Protein AF-K0ZTU7-F1 (afdb_monomer)

Foldseek 3Di:
DPLVVLVVQLVVLVVQLVCQCPDPPRNPVSNVVSVVSNVVSVVVSVVVVD

Solvent-accessible surface area (backbone atoms only — not comparable to full-atom values): 2517 Å² total; per-residue (Å²): 105,72,35,63,59,30,43,51,46,18,51,52,20,47,52,44,23,50,49,16,66,70,40,94,74,58,33,57,69,56,17,60,68,22,50,59,42,29,55,55,14,48,51,49,20,54,60,37,74,108

Secondary structure (DSSP, 8-state):
--THHHHHHHHHHHHHHHHHHHSSS--HHHHHHHHHHHHHHHHHHHHHH-

Radius of gyration: 11.97 Å; Cα contacts (8 Å, |Δi|>4): 54; chains: 1; bounding box: 24×12×36 Å

Nearest PDB structures (foldseek):
  2fic-assembly3_B  TM=7.998E-01  e=3.331E+00  Homo sapiens
  4avm-assembly1_A-2  TM=8.441E-01  e=4.536E+00  Homo sapiens
  2rmk-assembly1_B  TM=8.492E-01  e=5.460E+00  Homo sapiens
  2efk-assembly1_A-2  TM=7.617E-01  e=7.909E+00  Homo sapiens

Sequence (50 aa):
GNFIQPLVAAINCSLWVYYGLFKKERDIPLAAANAPGIVFGLVTAITALI

pLDDT: mean 91.94, std 5.39, range [62.47, 96.25]

Mean predicted aligned error: 3.27 Å

Structure (mmCIF, N/CA/C/O backbone):
data_AF-K0ZTU7-F1
#
_entry.id   AF-K0ZTU7-F1
#
loop_
_atom_site.group_PDB
_atom_site.id
_atom_site.type_symbol
_atom_site.label_atom_id
_atom_site.label_alt_id
_atom_site.label_comp_id
_atom_site.label_asym_id
_atom_site.label_entity_id
_atom_site.label_seq_id
_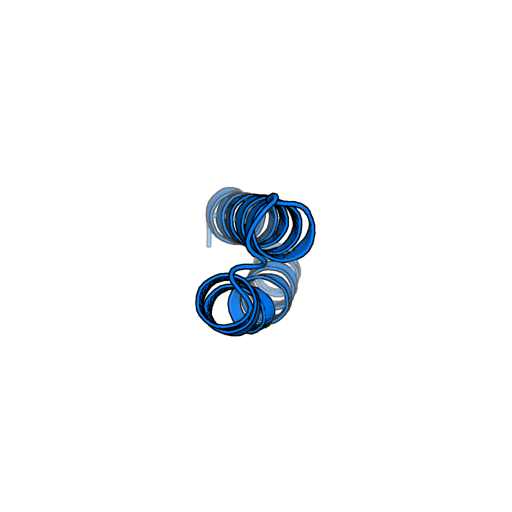atom_site.pdbx_PDB_ins_code
_atom_site.Cartn_x
_atom_site.Cartn_y
_atom_site.Cartn_z
_atom_site.occupancy
_atom_site.B_iso_or_equiv
_atom_site.auth_seq_id
_atom_site.auth_comp_id
_atom_site.auth_asym_id
_atom_site.auth_atom_id
_atom_site.pdbx_PDB_model_num
ATOM 1 N N . GLY A 1 1 ? 6.778 6.584 -18.787 1.00 62.47 1 GLY A N 1
ATOM 2 C CA . GLY A 1 1 ? 6.116 7.542 -17.870 1.00 62.47 1 GLY A CA 1
ATOM 3 C C . GLY A 1 1 ? 7.015 7.781 -16.673 1.00 62.47 1 GLY A C 1
ATOM 4 O O . GLY A 1 1 ? 7.870 6.947 -16.424 1.00 62.47 1 GLY A O 1
ATOM 5 N N . ASN A 1 2 ? 6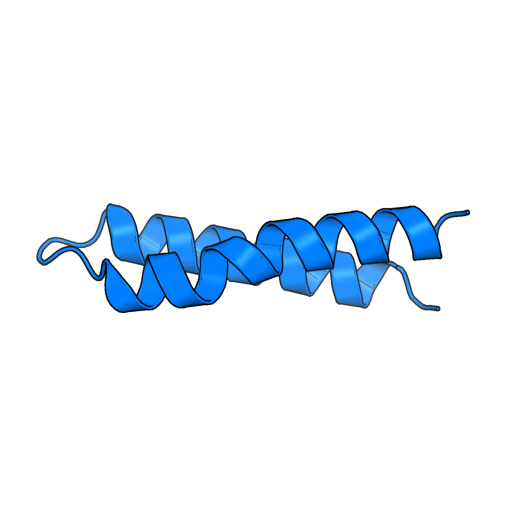.884 8.893 -15.944 1.00 84.12 2 ASN A N 1
ATOM 6 C CA . ASN A 1 2 ? 7.728 9.122 -14.765 1.00 84.12 2 ASN A CA 1
ATOM 7 C C . ASN A 1 2 ? 7.298 8.192 -13.616 1.00 84.12 2 ASN A C 1
ATOM 9 O O . ASN A 1 2 ? 6.283 8.460 -12.980 1.00 84.12 2 ASN A O 1
ATOM 13 N N . PHE A 1 3 ? 8.081 7.144 -13.347 1.00 85.56 3 PHE A N 1
ATOM 14 C CA . PHE A 1 3 ? 7.880 6.168 -12.266 1.00 85.56 3 PHE A CA 1
ATOM 15 C C . PHE A 1 3 ? 7.753 6.800 -10.865 1.00 85.56 3 PHE A C 1
ATOM 17 O O . PHE A 1 3 ? 7.079 6.245 -9.996 1.00 85.56 3 PHE A O 1
ATOM 24 N N . ILE A 1 4 ? 8.333 7.986 -10.644 1.00 90.06 4 ILE A N 1
ATOM 25 C CA . ILE A 1 4 ? 8.251 8.680 -9.353 1.00 90.06 4 ILE A CA 1
ATOM 26 C C . ILE A 1 4 ? 6.797 9.017 -8.997 1.00 90.06 4 ILE A C 1
ATOM 28 O O . ILE A 1 4 ? 6.416 8.900 -7.839 1.00 90.06 4 ILE A O 1
ATOM 32 N N . GLN A 1 5 ? 5.961 9.394 -9.970 1.00 89.56 5 GLN A N 1
ATOM 33 C CA . GLN A 1 5 ? 4.562 9.753 -9.707 1.00 89.56 5 GLN A CA 1
ATOM 34 C C . GLN A 1 5 ? 3.728 8.588 -9.135 1.00 89.56 5 GLN A C 1
ATOM 36 O O . GLN A 1 5 ? 3.139 8.761 -8.066 1.00 89.56 5 GLN A O 1
ATOM 41 N N . PRO A 1 6 ? 3.675 7.400 -9.77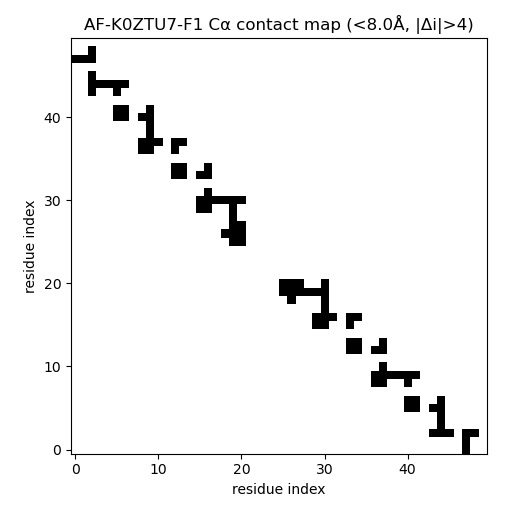1 1.00 91.38 6 PRO A N 1
ATOM 42 C CA . PRO A 1 6 ? 2.947 6.260 -9.222 1.00 91.38 6 PRO A CA 1
ATOM 43 C C . PRO A 1 6 ? 3.575 5.716 -7.930 1.00 91.38 6 PRO A C 1
ATOM 45 O O . PRO A 1 6 ? 2.836 5.279 -7.049 1.00 91.38 6 PRO A O 1
ATOM 48 N N . LEU A 1 7 ? 4.901 5.817 -7.755 1.00 90.88 7 LEU A N 1
ATOM 49 C CA . LEU A 1 7 ? 5.552 5.468 -6.487 1.00 90.88 7 LEU A CA 1
ATOM 50 C C . LEU A 1 7 ? 5.097 6.390 -5.344 1.00 90.88 7 LEU A C 1
ATOM 52 O O . LEU A 1 7 ? 4.714 5.915 -4.275 1.00 90.88 7 LEU A O 1
ATOM 56 N N . VAL A 1 8 ? 5.106 7.706 -5.567 1.00 94.38 8 VAL A N 1
ATOM 57 C CA . VAL A 1 8 ? 4.644 8.691 -4.578 1.00 94.38 8 VAL A CA 1
ATOM 58 C C . VAL A 1 8 ? 3.162 8.486 -4.259 1.00 94.38 8 VAL A C 1
ATOM 60 O O . VAL A 1 8 ? 2.778 8.557 -3.092 1.00 94.38 8 VAL A O 1
ATOM 63 N N . ALA A 1 9 ? 2.333 8.164 -5.258 1.00 93.62 9 ALA A N 1
ATOM 64 C CA . ALA A 1 9 ? 0.927 7.827 -5.042 1.00 93.62 9 ALA A CA 1
ATOM 65 C C . ALA A 1 9 ? 0.759 6.574 -4.162 1.00 93.62 9 ALA A C 1
ATOM 67 O O . ALA A 1 9 ? -0.004 6.609 -3.197 1.00 93.62 9 ALA A O 1
ATOM 68 N N . ALA A 1 10 ? 1.518 5.503 -4.425 1.00 94.38 10 ALA A N 1
ATOM 69 C CA . ALA A 1 10 ? 1.484 4.283 -3.617 1.00 94.38 10 ALA A CA 1
ATOM 70 C C . ALA A 1 10 ? 1.887 4.536 -2.153 1.00 94.38 10 ALA A C 1
ATOM 72 O O . ALA A 1 10 ? 1.238 4.032 -1.232 1.00 94.38 10 ALA A O 1
ATOM 73 N N . ILE A 1 11 ? 2.922 5.354 -1.924 1.00 95.56 11 ILE A N 1
ATOM 74 C CA . ILE A 1 11 ? 3.357 5.752 -0.577 1.00 95.56 11 ILE A CA 1
ATOM 75 C C . ILE A 1 11 ? 2.262 6.567 0.120 1.00 95.56 11 ILE A C 1
ATOM 77 O O . ILE A 1 11 ? 1.913 6.270 1.261 1.00 95.56 11 ILE A O 1
ATOM 81 N N . ASN A 1 12 ? 1.682 7.555 -0.565 1.00 96.25 12 ASN A N 1
ATOM 82 C CA . ASN A 1 12 ? 0.611 8.386 -0.017 1.00 96.25 12 ASN A CA 1
ATOM 83 C C . ASN A 1 12 ? -0.602 7.536 0.401 1.00 96.25 12 ASN A C 1
ATOM 85 O O . ASN A 1 12 ? -1.059 7.614 1.541 1.00 96.25 12 ASN A O 1
ATOM 89 N N . CYS A 1 13 ? -1.066 6.641 -0.474 1.00 96.19 13 CYS A N 1
ATOM 90 C CA . CYS A 1 13 ? -2.142 5.709 -0.145 1.00 96.19 13 CYS A CA 1
ATOM 91 C C . CYS A 1 13 ? -1.785 4.801 1.044 1.00 96.19 13 CYS A C 1
ATOM 93 O O . CYS A 1 13 ? -2.636 4.559 1.898 1.00 96.19 13 CYS A O 1
ATOM 95 N N . SER A 1 14 ? -0.531 4.353 1.160 1.00 95.69 14 SER A N 1
ATOM 96 C CA . SER A 1 14 ? -0.071 3.542 2.299 1.00 95.69 14 SER A CA 1
ATOM 97 C C . SER A 1 14 ? -0.137 4.309 3.622 1.00 95.69 14 SER A C 1
ATOM 99 O O . SER A 1 14 ? -0.589 3.761 4.628 1.00 95.69 14 SER A O 1
ATOM 101 N N . LEU A 1 15 ? 0.243 5.590 3.618 1.00 96.00 15 LEU A N 1
ATOM 102 C CA . LEU A 1 15 ? 0.132 6.467 4.787 1.00 96.00 15 LEU A CA 1
ATOM 103 C C . LEU A 1 15 ? -1.331 6.684 5.195 1.00 96.00 15 LEU A C 1
ATOM 105 O O . LEU A 1 15 ? -1.644 6.614 6.382 1.00 96.00 15 LEU A O 1
ATOM 109 N N . TRP A 1 16 ? -2.236 6.887 4.234 1.00 95.12 16 TRP A N 1
ATOM 110 C CA . TRP A 1 16 ? -3.668 7.040 4.508 1.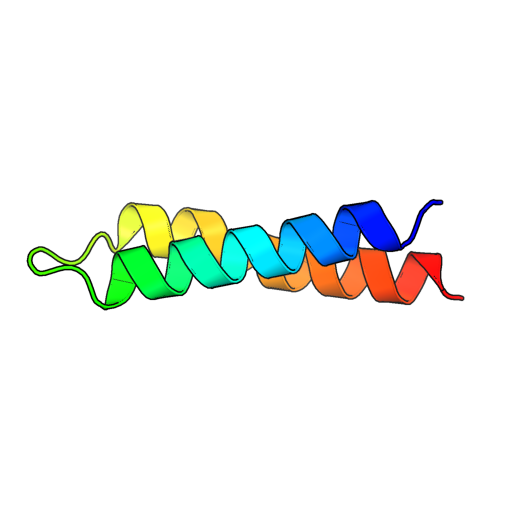00 95.12 16 TRP A CA 1
ATOM 111 C C . TRP A 1 16 ? -4.324 5.764 5.032 1.00 95.12 16 TRP A C 1
ATOM 113 O O . TRP A 1 16 ? -5.142 5.839 5.950 1.00 95.12 16 TRP A O 1
ATOM 123 N N . VAL A 1 17 ? -3.949 4.595 4.504 1.00 95.62 17 VAL A N 1
ATOM 124 C CA . VAL A 1 17 ? -4.398 3.301 5.039 1.00 95.62 17 VAL A CA 1
ATOM 125 C C . VAL A 1 17 ? -3.910 3.119 6.470 1.00 95.62 17 VAL A C 1
ATOM 127 O O . VAL A 1 17 ? -4.710 2.808 7.351 1.00 95.62 17 VAL A O 1
ATOM 130 N N . TYR A 1 18 ? -2.623 3.365 6.726 1.00 96.00 18 TYR A N 1
ATOM 131 C CA . TYR A 1 18 ? -2.065 3.288 8.073 1.00 96.00 18 TYR A CA 1
ATOM 132 C C . TYR A 1 18 ? -2.799 4.241 9.028 1.00 96.00 18 TYR A C 1
ATOM 134 O O . TYR A 1 18 ? -3.293 3.830 10.075 1.00 96.00 18 TYR A O 1
ATOM 142 N N . TYR A 1 19 ? -2.968 5.502 8.640 1.00 94.31 19 TYR A N 1
ATOM 143 C CA . TYR A 1 19 ? -3.694 6.477 9.444 1.00 94.31 19 TYR A CA 1
ATOM 144 C C . TYR A 1 19 ? -5.144 6.044 9.724 1.00 94.31 19 TYR A C 1
ATOM 146 O O . TYR A 1 19 ? -5.578 6.062 10.876 1.00 94.31 19 TYR A O 1
ATOM 154 N N . GLY A 1 20 ? -5.883 5.601 8.703 1.00 93.88 20 GLY A N 1
ATOM 155 C CA . GLY A 1 20 ? -7.273 5.165 8.848 1.00 93.88 20 GLY A CA 1
ATOM 156 C C . GLY A 1 20 ? -7.434 3.963 9.783 1.00 93.88 20 GLY A C 1
ATOM 157 O O . GLY A 1 20 ? -8.381 3.917 10.567 1.00 93.88 20 GLY A O 1
ATOM 158 N N . LEU A 1 21 ? -6.486 3.023 9.770 1.00 93.75 21 LEU A N 1
ATOM 159 C CA . LEU A 1 21 ? -6.527 1.829 10.619 1.00 93.75 21 LEU A CA 1
ATOM 160 C C . LEU A 1 21 ? -6.106 2.089 12.073 1.00 93.75 21 LEU A C 1
ATOM 162 O O . LEU A 1 21 ? -6.649 1.452 12.980 1.00 93.75 21 LEU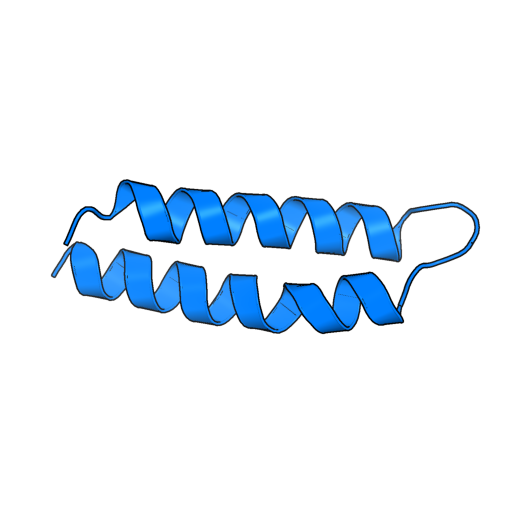 A O 1
ATOM 166 N N . PHE A 1 22 ? -5.151 2.997 12.299 1.00 92.94 22 PHE A N 1
ATOM 167 C CA . PHE A 1 22 ? -4.541 3.227 13.615 1.00 92.94 22 PHE A CA 1
ATOM 168 C C . PHE A 1 22 ? -5.060 4.469 14.354 1.00 92.94 22 PHE A C 1
ATOM 170 O O . PHE A 1 22 ? -4.730 4.655 15.527 1.00 92.94 22 PHE A O 1
ATOM 177 N N . LYS A 1 23 ? -5.891 5.316 13.731 1.00 90.81 23 LYS A N 1
ATOM 178 C CA . LYS A 1 23 ? -6.532 6.429 14.448 1.00 90.81 23 LYS A CA 1
ATOM 179 C C . LYS A 1 23 ? -7.549 5.917 15.487 1.00 90.81 23 LYS A C 1
ATOM 181 O O . LYS A 1 23 ? -8.129 4.843 15.333 1.00 90.81 23 LYS A O 1
ATOM 186 N N . LYS A 1 24 ? -7.770 6.705 16.552 1.00 84.94 24 LYS A N 1
ATOM 187 C CA . LYS A 1 24 ? -8.600 6.344 17.727 1.00 84.94 24 LYS A CA 1
ATOM 188 C C . LYS A 1 24 ? -10.010 5.866 17.350 1.00 84.94 24 LYS A C 1
ATOM 190 O O . LYS A 1 24 ? -10.477 4.873 17.896 1.00 84.94 24 LYS A O 1
ATOM 195 N N . GLU A 1 25 ? -10.658 6.552 16.416 1.00 90.12 25 GLU A N 1
ATOM 196 C CA . GLU A 1 25 ? -11.900 6.101 15.781 1.00 90.12 25 GLU A CA 1
ATOM 197 C C . GLU A 1 25 ? -11.571 5.571 14.394 1.00 90.12 25 GLU A C 1
ATOM 199 O O . GLU A 1 25 ? -11.425 6.368 13.480 1.00 90.12 25 GLU A O 1
ATOM 204 N N . ARG A 1 26 ? -11.388 4.259 14.222 1.00 88.75 26 ARG A N 1
ATOM 205 C CA . ARG A 1 26 ? -10.890 3.712 12.950 1.00 88.75 26 ARG A CA 1
ATOM 206 C C . ARG A 1 26 ? -11.704 4.199 11.750 1.00 88.75 26 ARG A C 1
ATOM 208 O O . ARG A 1 26 ? -12.902 3.943 11.652 1.00 88.75 26 ARG A O 1
ATOM 215 N N . ASP A 1 27 ? -11.018 4.829 10.803 1.00 93.75 27 ASP A N 1
ATOM 216 C CA . ASP A 1 27 ? -11.581 5.255 9.525 1.00 93.75 27 ASP A CA 1
ATOM 217 C C . ASP A 1 27 ? -11.461 4.135 8.499 1.00 93.75 27 ASP A C 1
ATOM 219 O O . ASP A 1 27 ? -10.651 4.166 7.568 1.00 93.75 27 ASP A O 1
ATOM 223 N N . ILE A 1 28 ? -12.248 3.089 8.715 1.00 93.12 28 ILE A N 1
ATOM 224 C CA . ILE A 1 28 ? -12.313 1.968 7.781 1.00 93.12 28 ILE A CA 1
ATOM 225 C C . ILE A 1 28 ? -12.705 2.430 6.363 1.00 93.12 28 ILE A C 1
ATOM 227 O O . ILE A 1 28 ? -12.086 1.936 5.420 1.00 93.12 28 ILE A O 1
ATOM 231 N N . PRO A 1 29 ? -13.635 3.393 6.167 1.00 94.25 29 PRO A N 1
ATOM 232 C CA . PRO A 1 29 ? -13.940 3.930 4.839 1.00 94.25 29 PRO A CA 1
ATOM 233 C C . PRO A 1 29 ? -12.725 4.561 4.147 1.00 94.25 29 PRO A C 1
ATOM 235 O O . PRO A 1 29 ? -12.445 4.242 2.992 1.00 94.25 29 PRO A O 1
ATOM 238 N N . LEU A 1 30 ? -11.963 5.405 4.847 1.00 94.88 30 LEU A N 1
ATOM 239 C CA . LEU A 1 30 ? -10.753 6.036 4.311 1.00 94.88 30 LEU A CA 1
ATOM 240 C C . LEU A 1 30 ? -9.663 5.009 3.976 1.00 94.88 30 LEU A C 1
ATOM 242 O O . LEU A 1 30 ? -9.028 5.105 2.922 1.00 94.88 30 LEU A O 1
ATOM 246 N N . ALA A 1 31 ? -9.453 4.015 4.844 1.00 95.00 31 ALA A N 1
ATOM 247 C CA . ALA A 1 31 ? -8.499 2.941 4.589 1.00 95.00 31 ALA A CA 1
ATOM 248 C C . ALA A 1 31 ? -8.926 2.086 3.383 1.00 95.00 31 ALA A C 1
ATOM 250 O O . ALA A 1 31 ? -8.117 1.811 2.499 1.00 95.00 31 ALA A O 1
ATOM 251 N N . ALA A 1 32 ? -10.207 1.726 3.286 1.00 93.88 32 ALA A N 1
ATOM 252 C CA . ALA A 1 32 ? -10.738 0.974 2.153 1.00 93.88 32 ALA A CA 1
ATOM 253 C C . ALA A 1 32 ? -10.649 1.761 0.833 1.00 93.88 32 ALA A C 1
ATOM 255 O O . ALA A 1 32 ? -10.340 1.173 -0.198 1.00 93.88 32 ALA A O 1
ATOM 256 N N . ALA A 1 33 ? -10.849 3.083 0.859 1.00 95.25 33 ALA A N 1
ATOM 257 C CA . ALA A 1 33 ? -10.717 3.937 -0.321 1.00 95.25 33 ALA A CA 1
ATOM 258 C C . ALA A 1 33 ? -9.265 4.037 -0.830 1.00 95.25 33 ALA A C 1
ATOM 260 O O . ALA A 1 33 ? -9.040 4.129 -2.035 1.00 95.25 33 ALA A O 1
ATOM 261 N N . ASN A 1 34 ? -8.277 3.994 0.071 1.00 95.06 34 ASN A N 1
ATOM 262 C CA . ASN A 1 34 ? -6.860 4.135 -0.280 1.00 95.06 34 ASN A CA 1
ATOM 263 C C . ASN A 1 34 ? -6.149 2.798 -0.557 1.00 95.06 34 ASN A C 1
ATOM 265 O O . ASN A 1 34 ? -5.158 2.786 -1.285 1.00 95.06 34 ASN A O 1
ATOM 269 N N . ALA A 1 35 ? -6.646 1.667 -0.046 1.00 94.81 35 ALA A N 1
ATOM 270 C CA . ALA A 1 35 ? -6.021 0.355 -0.250 1.00 94.81 35 ALA A CA 1
ATOM 271 C C . ALA A 1 35 ? -5.843 -0.045 -1.737 1.00 94.81 35 ALA A C 1
ATOM 273 O O . ALA A 1 35 ? -4.752 -0.501 -2.091 1.00 94.81 35 ALA A O 1
ATOM 274 N N . PRO A 1 36 ? -6.817 0.180 -2.645 1.00 95.06 36 PRO A N 1
ATOM 275 C CA . PRO A 1 36 ? -6.631 -0.085 -4.073 1.00 95.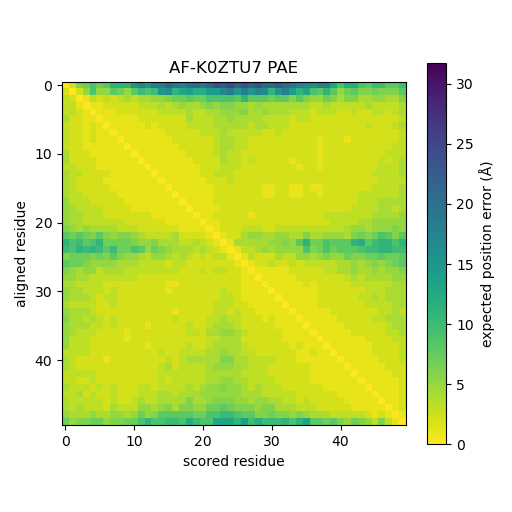06 36 PRO A CA 1
ATOM 276 C C . PRO A 1 36 ? -5.533 0.781 -4.702 1.00 95.06 36 PRO A C 1
ATOM 278 O O . PRO A 1 36 ? -4.807 0.318 -5.580 1.00 95.06 36 PRO A O 1
ATOM 281 N N . GLY A 1 37 ? -5.378 2.026 -4.234 1.00 92.94 37 GLY A N 1
ATOM 282 C CA . GLY A 1 37 ? -4.366 2.964 -4.725 1.00 92.94 37 GLY A CA 1
ATOM 283 C C . GLY A 1 37 ? -2.932 2.500 -4.460 1.00 92.94 37 GLY A C 1
ATOM 284 O O . GLY A 1 37 ? -2.045 2.773 -5.264 1.00 92.94 37 GLY A O 1
ATOM 285 N N . 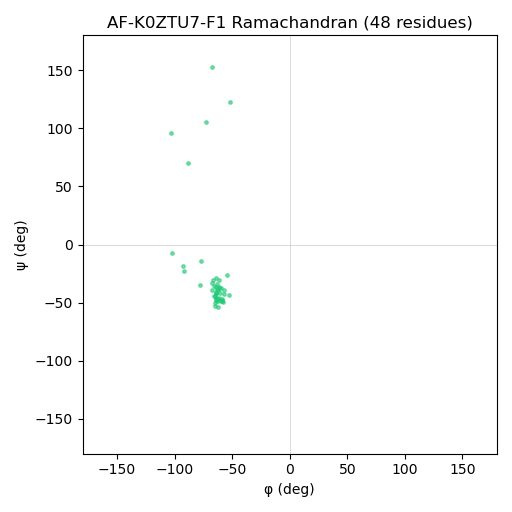ILE A 1 38 ? -2.711 1.717 -3.400 1.00 94.75 38 ILE A N 1
ATOM 286 C CA . ILE A 1 38 ? -1.419 1.071 -3.131 1.00 94.75 38 ILE A CA 1
ATOM 287 C C . ILE A 1 38 ? -1.107 0.052 -4.232 1.00 94.75 38 ILE A C 1
ATOM 289 O O . ILE A 1 38 ? -0.032 0.091 -4.824 1.00 94.75 38 ILE A O 1
ATOM 293 N N . VAL A 1 39 ? -2.060 -0.832 -4.546 1.00 94.50 39 VAL A N 1
ATOM 294 C CA . VAL A 1 39 ? -1.877 -1.894 -5.548 1.00 94.50 39 VAL A CA 1
ATOM 295 C C . VAL A 1 39 ? -1.688 -1.296 -6.939 1.00 94.50 39 VAL A C 1
ATOM 297 O O . VAL A 1 39 ? -0.693 -1.582 -7.602 1.00 94.50 39 VAL A O 1
ATOM 300 N N . PHE A 1 40 ? -2.599 -0.422 -7.373 1.00 94.38 40 PHE A N 1
ATOM 301 C CA . PHE A 1 40 ? -2.507 0.204 -8.692 1.00 94.38 40 PHE A CA 1
ATOM 302 C C . PHE A 1 40 ? -1.293 1.132 -8.815 1.00 94.38 40 PHE A C 1
ATOM 304 O O . PHE A 1 40 ? -0.660 1.158 -9.872 1.00 94.38 40 PHE A O 1
ATOM 311 N N . GLY A 1 41 ? -0.923 1.847 -7.748 1.00 92.00 41 GLY A N 1
ATOM 312 C CA . GLY A 1 41 ? 0.275 2.686 -7.712 1.00 92.00 41 GLY A CA 1
ATOM 313 C C . GLY A 1 41 ? 1.558 1.869 -7.859 1.00 92.00 41 GLY A C 1
ATOM 314 O O . GLY A 1 41 ? 2.398 2.202 -8.691 1.00 92.00 41 GLY A O 1
ATOM 315 N N . LEU A 1 42 ? 1.688 0.751 -7.137 1.00 92.94 42 LEU A N 1
ATOM 316 C CA . LEU A 1 42 ? 2.844 -0.145 -7.256 1.00 92.94 42 LEU A CA 1
ATOM 317 C C . LEU A 1 42 ? 2.921 -0.811 -8.634 1.00 92.94 42 LEU A C 1
ATOM 319 O O . LEU A 1 42 ? 3.991 -0.820 -9.237 1.00 92.94 42 LEU A O 1
ATOM 323 N N . VAL A 1 43 ? 1.801 -1.315 -9.164 1.00 94.44 43 VAL A N 1
ATOM 324 C CA . VAL A 1 43 ? 1.758 -1.905 -10.514 1.00 94.44 43 VAL A CA 1
ATOM 325 C C . VAL A 1 43 ? 2.173 -0.874 -11.560 1.00 94.44 43 VAL A C 1
ATOM 327 O O . VAL A 1 43 ? 3.060 -1.146 -12.360 1.00 94.44 43 VAL A O 1
ATOM 330 N N . THR A 1 44 ? 1.610 0.335 -11.511 1.00 92.56 44 THR A N 1
ATOM 331 C CA . THR A 1 44 ? 1.944 1.408 -12.462 1.00 92.56 44 THR A CA 1
ATOM 332 C C . THR A 1 44 ? 3.408 1.832 -12.343 1.00 92.56 44 THR A C 1
ATOM 334 O O . THR A 1 44 ? 4.052 2.096 -13.354 1.00 92.56 44 THR A O 1
ATOM 337 N N . ALA A 1 45 ? 3.955 1.881 -11.125 1.00 92.00 45 ALA A N 1
ATOM 338 C CA . ALA A 1 45 ? 5.364 2.172 -10.887 1.00 92.00 45 ALA A CA 1
ATOM 339 C C . ALA A 1 45 ? 6.271 1.107 -11.522 1.00 92.00 45 ALA A C 1
ATOM 341 O O . ALA A 1 45 ? 7.201 1.459 -12.242 1.00 92.00 45 ALA A O 1
ATOM 342 N N . ILE A 1 46 ? 5.962 -0.177 -11.328 1.00 90.94 46 ILE A N 1
ATOM 343 C CA . ILE A 1 46 ? 6.702 -1.289 -11.940 1.00 90.94 46 ILE A CA 1
ATOM 344 C C . ILE A 1 46 ? 6.584 -1.237 -13.468 1.00 90.94 46 ILE A C 1
ATOM 346 O O . ILE A 1 46 ? 7.596 -1.305 -14.155 1.00 90.94 46 ILE A O 1
ATOM 350 N N . THR A 1 47 ? 5.380 -1.043 -14.011 1.00 92.25 47 THR A N 1
ATOM 351 C CA . THR A 1 47 ? 5.166 -0.906 -15.461 1.00 92.25 47 THR 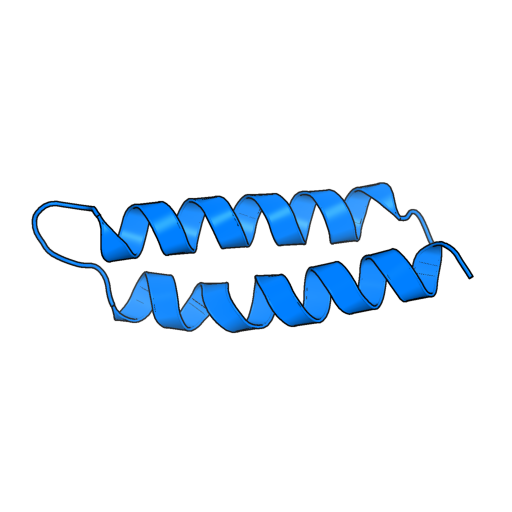A CA 1
ATOM 352 C C . THR A 1 47 ? 5.890 0.305 -16.047 1.00 92.25 47 THR A C 1
ATOM 354 O O . THR A 1 47 ? 6.292 0.260 -17.196 1.00 92.25 47 THR A O 1
ATOM 357 N N . ALA A 1 48 ? 6.076 1.387 -15.287 1.00 89.12 48 ALA A N 1
ATOM 358 C CA . ALA A 1 48 ? 6.809 2.566 -15.747 1.00 89.12 48 ALA A CA 1
ATOM 359 C C . ALA A 1 48 ? 8.341 2.394 -15.736 1.00 89.12 48 ALA A C 1
ATOM 361 O O . ALA A 1 48 ? 9.030 3.242 -16.305 1.00 89.12 48 ALA A O 1
ATOM 362 N N . LEU A 1 49 ? 8.856 1.357 -15.065 1.00 83.62 49 LEU A N 1
ATOM 363 C CA . LEU A 1 49 ? 10.280 1.004 -15.016 1.00 83.62 49 LEU A CA 1
ATOM 364 C C . LEU A 1 49 ? 10.696 -0.007 -16.097 1.00 83.62 49 LEU A C 1
ATOM 366 O O . LEU A 1 49 ? 11.892 -0.144 -16.348 1.00 83.62 49 LEU A O 1
ATOM 370 N N . ILE A 1 50 ? 9.729 -0.717 -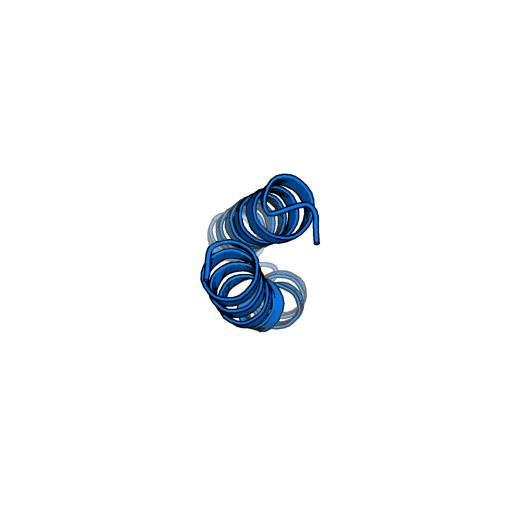16.686 1.00 83.00 50 ILE A N 1
ATOM 371 C CA . ILE A 1 50 ? 9.904 -1.677 -17.788 1.00 83.00 50 ILE A CA 1
ATOM 372 C C . ILE A 1 50 ? 9.686 -0.946 -19.114 1.00 83.00 50 ILE A C 1
ATOM 374 O O . ILE A 1 50 ? 10.469 -1.205 -20.052 1.00 83.00 50 ILE A O 1
#